Protein AF-D6WM98-F1 (afdb_monomer_lite)

Organism: Tribolium castaneum (NCBI:txid7070)

Structure (mmCIF, N/CA/C/O backbone):
data_AF-D6WM98-F1
#
_entry.id   AF-D6WM98-F1
#
loop_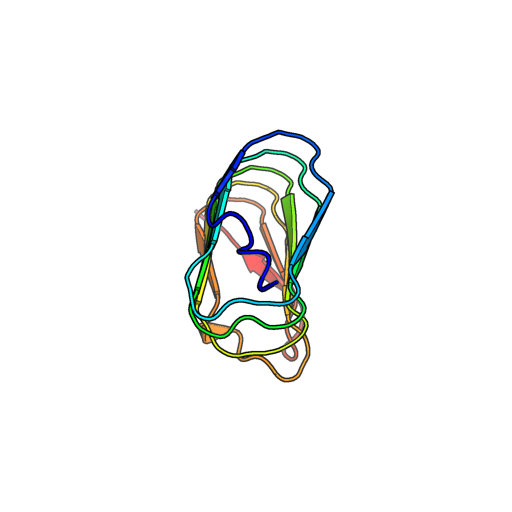
_atom_site.group_PDB
_atom_site.id
_atom_site.type_symbol
_atom_site.label_atom_id
_atom_site.label_alt_id
_atom_site.label_comp_id
_atom_site.label_asym_id
_atom_site.label_entity_id
_atom_site.label_seq_id
_atom_site.pdbx_PDB_ins_code
_atom_site.Cartn_x
_atom_site.Cartn_y
_atom_site.Cartn_z
_atom_site.occupancy
_atom_site.B_iso_or_equiv
_atom_site.auth_seq_id
_atom_site.auth_comp_id
_atom_site.auth_asym_id
_atom_site.auth_atom_id
_atom_site.pdbx_PDB_model_num
ATOM 1 N N . MET A 1 1 ? -16.480 22.474 -1.547 1.00 41.69 1 MET A N 1
ATOM 2 C CA . MET A 1 1 ? -16.014 21.724 -2.733 1.00 41.69 1 MET A CA 1
ATOM 3 C C . MET A 1 1 ? -15.356 20.438 -2.254 1.00 41.69 1 MET A C 1
ATOM 5 O O . MET A 1 1 ? -14.270 20.497 -1.699 1.00 41.69 1 MET A O 1
ATOM 9 N N . VAL A 1 2 ? -16.038 19.294 -2.360 1.00 49.09 2 VAL A N 1
ATOM 10 C CA . VAL A 1 2 ? -15.429 17.995 -2.026 1.00 49.09 2 VAL A CA 1
ATOM 11 C C . VAL A 1 2 ? -14.720 17.511 -3.284 1.00 49.09 2 VAL A C 1
ATOM 13 O O . VAL A 1 2 ? -15.372 17.097 -4.238 1.00 49.09 2 VAL A O 1
ATOM 16 N N . VAL A 1 3 ? -13.394 17.627 -3.323 1.00 53.47 3 VAL A N 1
ATOM 17 C CA . VAL A 1 3 ? -12.601 17.080 -4.427 1.00 53.47 3 VAL A CA 1
ATOM 18 C C . VAL A 1 3 ? -12.607 15.562 -4.277 1.00 53.47 3 VAL A C 1
ATOM 20 O O . VAL A 1 3 ? -12.028 15.019 -3.337 1.00 53.47 3 VAL A O 1
ATOM 23 N N . SER A 1 4 ? -13.319 14.872 -5.167 1.00 65.00 4 SER A N 1
ATOM 24 C CA . SER A 1 4 ? -13.292 13.412 -5.210 1.00 65.00 4 SER A CA 1
ATOM 25 C C . SER A 1 4 ? -11.927 12.970 -5.724 1.00 65.00 4 SER A C 1
ATOM 27 O O . SER A 1 4 ? -11.569 13.273 -6.861 1.00 65.00 4 SER A O 1
ATOM 29 N N . LEU A 1 5 ? -11.175 12.233 -4.908 1.00 70.00 5 LEU A N 1
ATOM 30 C CA . LEU A 1 5 ? -9.955 11.585 -5.377 1.00 70.00 5 LEU A CA 1
ATOM 31 C C . LEU A 1 5 ? -10.304 10.547 -6.460 1.00 70.00 5 LEU A C 1
ATOM 33 O O . LEU A 1 5 ? -11.323 9.854 -6.328 1.00 70.00 5 LEU A O 1
ATOM 37 N N . PRO A 1 6 ? -9.485 10.420 -7.518 1.00 78.50 6 PRO A N 1
ATOM 38 C CA . PRO A 1 6 ? -9.637 9.338 -8.474 1.00 78.50 6 PRO A CA 1
ATOM 39 C C . PRO A 1 6 ? -9.535 7.989 -7.760 1.00 78.50 6 PRO A C 1
ATOM 41 O O . PRO A 1 6 ? -8.676 7.778 -6.911 1.00 78.50 6 PRO A O 1
ATOM 44 N N . LEU A 1 7 ? -10.412 7.052 -8.118 1.00 86.12 7 LEU A N 1
ATOM 45 C CA . LEU A 1 7 ? -10.376 5.688 -7.573 1.00 86.12 7 LEU A CA 1
ATOM 46 C C . LEU A 1 7 ? -9.321 4.817 -8.260 1.00 86.12 7 LEU A C 1
ATOM 48 O O . LEU A 1 7 ? -8.985 3.745 -7.764 1.00 86.12 7 LEU A O 1
ATOM 52 N N . LYS A 1 8 ? -8.803 5.270 -9.406 1.00 93.12 8 LYS A N 1
ATOM 53 C CA . LYS A 1 8 ? -7.836 4.547 -10.222 1.00 93.12 8 LYS A CA 1
ATOM 54 C C . LYS A 1 8 ? -6.685 5.461 -10.624 1.00 93.12 8 LYS A C 1
ATOM 56 O O . LYS A 1 8 ? -6.922 6.532 -11.174 1.00 93.12 8 LYS A O 1
ATOM 61 N N . TYR A 1 9 ? -5.464 4.991 -10.409 1.00 94.75 9 TYR A N 1
ATOM 62 C CA . TYR A 1 9 ? -4.229 5.643 -10.837 1.00 94.75 9 TYR A CA 1
ATOM 63 C C . TYR A 1 9 ? -3.460 4.689 -11.750 1.00 94.75 9 TYR A C 1
ATOM 65 O O . TYR A 1 9 ? -3.308 3.512 -11.420 1.00 94.75 9 TYR A O 1
ATOM 73 N N . ILE A 1 10 ? -3.003 5.175 -12.905 1.00 96.69 10 ILE A N 1
ATOM 74 C CA . ILE A 1 10 ? -2.257 4.378 -13.884 1.00 96.69 10 ILE A CA 1
ATOM 75 C C . ILE A 1 10 ? -1.005 5.148 -14.298 1.00 96.69 10 ILE A C 1
ATOM 77 O O . ILE A 1 10 ? -1.116 6.285 -14.747 1.00 96.69 10 ILE A O 1
ATOM 81 N N . GLY A 1 11 ? 0.161 4.514 -14.196 1.00 96.88 11 GLY A N 1
ATOM 82 C CA . GLY A 1 11 ? 1.427 5.085 -14.656 1.00 96.88 11 GLY A CA 1
ATOM 83 C C . GLY A 1 11 ? 2.637 4.450 -13.979 1.00 96.88 11 GLY A C 1
ATOM 84 O O . GLY A 1 11 ? 2.554 3.983 -12.851 1.00 96.88 11 GLY A O 1
ATOM 85 N N . ASN A 1 12 ? 3.783 4.434 -14.652 1.00 97.44 12 ASN A N 1
ATOM 86 C CA . ASN A 1 12 ? 5.036 3.989 -14.035 1.00 97.44 12 ASN A CA 1
ATOM 87 C C . ASN A 1 12 ? 5.713 5.152 -13.300 1.00 97.44 12 ASN A C 1
ATOM 89 O O . ASN A 1 12 ? 5.496 6.309 -13.652 1.00 97.44 12 ASN A O 1
ATOM 93 N N . ASN A 1 13 ? 6.570 4.843 -12.324 1.00 97.81 13 ASN A N 1
ATOM 94 C CA . ASN A 1 13 ? 7.376 5.827 -11.584 1.00 97.81 13 ASN A CA 1
ATOM 95 C C . ASN A 1 13 ? 6.538 6.914 -10.880 1.00 97.81 13 ASN A C 1
ATOM 97 O O . ASN A 1 13 ? 6.987 8.044 -10.704 1.00 97.81 13 ASN A O 1
ATOM 101 N N . MET A 1 14 ? 5.292 6.597 -10.520 1.00 97.31 14 MET A N 1
ATOM 102 C CA . MET A 1 14 ? 4.421 7.535 -9.813 1.00 97.31 14 MET A CA 1
ATOM 103 C C . MET A 1 14 ? 4.807 7.636 -8.338 1.00 97.31 14 MET A C 1
ATOM 105 O O . MET A 1 14 ? 5.003 6.612 -7.685 1.00 97.31 14 MET A O 1
ATOM 109 N N . THR A 1 15 ? 4.763 8.853 -7.801 1.00 97.50 15 THR A N 1
ATOM 110 C CA . THR A 1 15 ? 4.776 9.106 -6.356 1.00 97.50 15 THR A CA 1
ATOM 111 C C . THR A 1 15 ? 3.385 9.549 -5.923 1.00 97.50 15 THR A C 1
ATOM 113 O O . THR A 1 15 ? 2.903 10.599 -6.347 1.00 97.50 15 THR A O 1
ATOM 116 N N . LEU A 1 16 ? 2.711 8.748 -5.097 1.00 94.31 16 LEU A N 1
ATOM 117 C CA . LEU A 1 16 ? 1.329 8.987 -4.678 1.00 94.31 16 LEU A CA 1
ATOM 118 C C . LEU A 1 16 ? 1.236 9.098 -3.159 1.00 94.31 16 LEU A C 1
ATOM 120 O O . LEU A 1 16 ? 1.710 8.232 -2.434 1.00 94.31 16 LEU A O 1
ATOM 124 N N . THR A 1 17 ? 0.553 10.134 -2.671 1.00 93.31 17 THR A N 1
ATOM 125 C CA . THR A 1 17 ? 0.137 10.231 -1.265 1.00 93.31 17 THR A CA 1
ATOM 126 C C . THR A 1 17 ? -1.382 10.270 -1.187 1.00 93.31 17 THR A C 1
ATOM 128 O O . THR A 1 17 ? -2.013 11.250 -1.578 1.00 93.31 17 THR A O 1
ATOM 131 N N . LEU A 1 18 ? -1.975 9.203 -0.662 1.00 89.81 18 LEU A N 1
ATOM 132 C CA . LEU A 1 18 ? -3.414 9.058 -0.496 1.00 89.81 18 LEU A CA 1
ATOM 133 C C . LEU A 1 18 ? -3.776 9.305 0.967 1.00 89.81 18 LEU A C 1
ATOM 135 O O . LEU A 1 18 ? -3.357 8.570 1.858 1.00 89.81 18 LEU A O 1
ATOM 139 N N . ALA A 1 19 ? -4.583 10.334 1.228 1.00 84.19 19 ALA A N 1
ATOM 140 C CA . ALA A 1 19 ? -5.062 10.636 2.580 1.00 84.19 19 ALA A CA 1
ATOM 141 C C . ALA A 1 19 ? -5.999 9.548 3.148 1.00 84.19 19 ALA A C 1
ATOM 143 O O . ALA A 1 19 ? -6.223 9.493 4.354 1.00 84.19 19 ALA A O 1
ATOM 144 N N . GLY A 1 20 ? -6.508 8.675 2.278 1.00 75.69 20 GLY A N 1
ATOM 145 C CA . GLY A 1 20 ? -7.532 7.685 2.575 1.00 75.69 20 GLY A CA 1
ATOM 146 C C . GLY A 1 20 ? -8.844 8.011 1.872 1.00 75.69 20 GLY A C 1
ATOM 147 O O . GLY A 1 20 ? -9.091 9.140 1.451 1.00 75.69 20 GLY A O 1
ATOM 148 N N . SER A 1 21 ? -9.682 6.996 1.699 1.00 71.25 21 SER A N 1
ATOM 149 C CA . SER A 1 21 ? -11.012 7.128 1.105 1.00 71.25 21 SER A CA 1
ATOM 150 C C . SER A 1 21 ? -11.967 6.147 1.763 1.00 71.25 21 SER A C 1
ATOM 152 O O . SER A 1 21 ? -11.552 5.132 2.324 1.00 71.25 21 SER A O 1
ATOM 154 N N . LYS A 1 22 ? -13.263 6.453 1.665 1.00 78.06 22 LYS A N 1
ATOM 155 C CA . LYS A 1 22 ? -14.357 5.528 1.994 1.00 78.06 22 LYS A CA 1
ATOM 156 C C . LYS A 1 22 ? -14.615 4.505 0.877 1.00 78.06 22 LYS A C 1
ATOM 158 O O . LYS A 1 22 ? -15.587 3.759 0.949 1.00 78.06 22 LYS A O 1
ATOM 163 N N . ARG A 1 23 ? -13.798 4.521 -0.177 1.00 85.75 23 ARG A N 1
ATOM 164 C CA . ARG A 1 23 ? -13.876 3.661 -1.359 1.00 85.75 23 ARG A CA 1
ATOM 165 C C . ARG A 1 23 ? -12.541 2.962 -1.577 1.00 85.75 23 ARG A C 1
ATOM 167 O O . ARG A 1 23 ? -11.518 3.401 -1.054 1.00 85.75 23 ARG A O 1
ATOM 174 N N . GLU A 1 24 ? -12.578 1.900 -2.363 1.00 89.19 24 GLU A N 1
ATOM 175 C CA . GLU A 1 24 ? -11.379 1.170 -2.751 1.00 89.19 24 GLU A CA 1
ATOM 176 C C . GLU A 1 24 ? -10.561 1.940 -3.789 1.00 89.19 24 GLU A C 1
ATOM 178 O O . GLU A 1 24 ? -11.118 2.647 -4.634 1.00 89.19 24 GLU A O 1
ATOM 183 N N . PHE A 1 25 ? -9.239 1.781 -3.731 1.00 91.25 25 PHE A N 1
ATOM 184 C CA . PHE A 1 25 ? -8.321 2.324 -4.730 1.00 91.25 25 PHE A CA 1
ATOM 185 C C . PHE A 1 25 ? -7.685 1.214 -5.562 1.00 91.25 25 PHE A C 1
ATOM 187 O O . PHE A 1 25 ? -7.294 0.171 -5.037 1.00 91.25 25 PHE A O 1
ATOM 194 N N . LEU A 1 26 ? -7.502 1.489 -6.851 1.00 95.06 26 LEU A N 1
ATOM 195 C CA . LEU A 1 26 ? -6.709 0.680 -7.766 1.00 95.06 26 LEU A CA 1
ATOM 196 C C . LEU A 1 26 ? -5.514 1.489 -8.269 1.00 95.06 26 LEU A C 1
ATOM 198 O O . LEU A 1 26 ? -5.676 2.542 -8.880 1.00 95.06 26 LEU A O 1
ATOM 202 N N . ILE A 1 27 ? -4.311 0.971 -8.063 1.00 96.19 27 ILE A N 1
ATOM 203 C CA . ILE A 1 27 ? -3.079 1.576 -8.563 1.00 96.19 27 ILE A CA 1
ATOM 204 C C . ILE A 1 27 ? -2.411 0.574 -9.495 1.00 96.19 27 ILE A C 1
ATOM 206 O O . ILE A 1 27 ? -2.189 -0.573 -9.113 1.00 96.19 27 ILE A O 1
ATOM 210 N N . VAL A 1 28 ? -2.116 0.996 -10.721 1.00 97.94 28 VAL A N 1
ATOM 211 C CA . VAL A 1 28 ? -1.468 0.162 -11.738 1.00 97.94 28 VAL A CA 1
ATOM 212 C C . VAL A 1 28 ? -0.209 0.861 -12.230 1.00 97.94 28 VAL A C 1
ATOM 214 O O . VAL A 1 28 ? -0.292 1.943 -12.807 1.00 97.94 28 VAL A O 1
ATOM 217 N N . GLY A 1 29 ? 0.952 0.251 -12.012 1.00 97.69 29 GLY A N 1
ATOM 218 C CA . GLY A 1 29 ? 2.221 0.891 -12.335 1.00 97.69 29 GLY A CA 1
ATOM 219 C C . GLY A 1 29 ? 3.434 0.230 -11.703 1.00 97.69 29 GLY A C 1
ATOM 220 O O . GLY A 1 29 ? 3.386 -0.218 -10.557 1.00 97.69 29 GLY A O 1
ATOM 221 N N . ASN A 1 30 ? 4.535 0.189 -12.448 1.00 98.12 30 ASN A N 1
ATOM 222 C CA . ASN A 1 30 ? 5.823 -0.276 -11.943 1.00 98.12 30 ASN A CA 1
ATOM 223 C C . ASN A 1 30 ? 6.613 0.874 -11.309 1.00 98.12 30 ASN A C 1
ATOM 225 O O . ASN A 1 30 ? 6.478 2.026 -11.730 1.00 98.12 30 ASN A O 1
ATOM 229 N N . ASN A 1 31 ? 7.501 0.539 -10.371 1.00 98.31 31 ASN A N 1
ATOM 230 C CA . ASN A 1 31 ? 8.396 1.484 -9.693 1.00 98.31 31 ASN A CA 1
ATOM 231 C C . ASN A 1 31 ? 7.652 2.641 -9.003 1.00 98.31 31 ASN A C 1
ATOM 233 O O . ASN A 1 31 ? 8.132 3.771 -8.994 1.00 98.31 31 ASN A O 1
ATOM 237 N N . CYS A 1 32 ? 6.449 2.400 -8.484 1.00 98.25 32 CYS A N 1
ATOM 238 C CA . CYS A 1 32 ? 5.689 3.439 -7.796 1.00 98.25 32 CYS A CA 1
ATOM 239 C C . CYS A 1 32 ? 6.100 3.539 -6.323 1.00 98.25 32 CYS A C 1
ATOM 241 O O . CYS A 1 32 ? 6.325 2.514 -5.679 1.00 98.25 32 CYS A O 1
ATOM 243 N N . ASP A 1 33 ? 6.104 4.754 -5.778 1.00 98.19 33 ASP A N 1
ATOM 244 C CA . ASP A 1 33 ? 6.191 5.012 -4.338 1.00 98.19 33 ASP A CA 1
ATOM 245 C C . ASP A 1 33 ? 4.829 5.508 -3.839 1.00 98.19 33 ASP A C 1
ATOM 247 O O . ASP A 1 33 ? 4.330 6.558 -4.255 1.00 98.19 33 ASP A O 1
ATOM 251 N N . ILE A 1 34 ? 4.166 4.698 -3.019 1.00 96.88 34 ILE A N 1
ATOM 252 C CA . ILE A 1 34 ? 2.771 4.889 -2.632 1.00 96.88 34 ILE A CA 1
ATOM 253 C C . ILE A 1 34 ? 2.691 4.991 -1.114 1.00 96.88 34 ILE A C 1
ATOM 255 O O . ILE A 1 34 ? 2.910 4.014 -0.400 1.00 96.88 34 ILE A O 1
ATOM 259 N N . LYS A 1 35 ? 2.268 6.153 -0.619 1.00 96.00 35 LYS A N 1
ATOM 260 C CA . LYS A 1 35 ? 1.9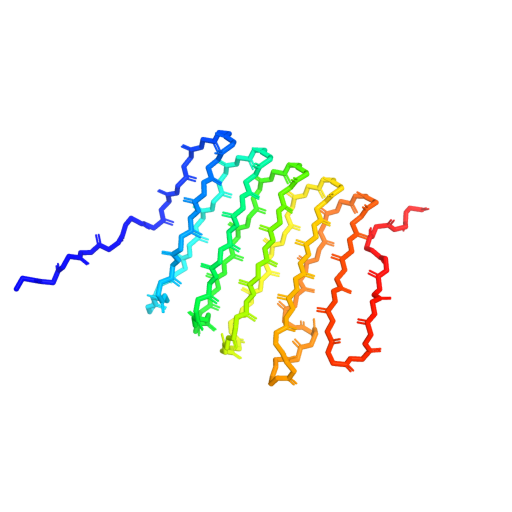85 6.389 0.796 1.00 96.00 35 LYS A CA 1
ATOM 261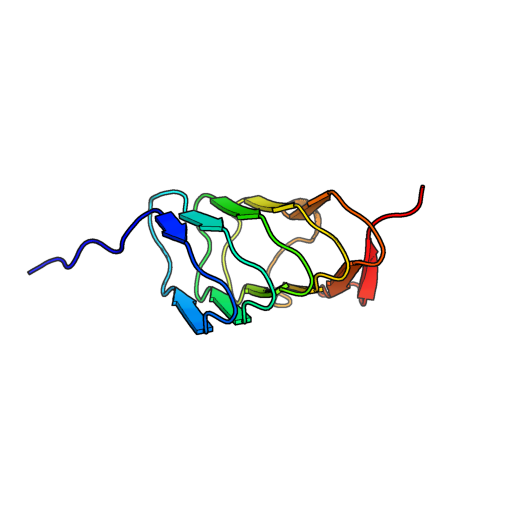 C C . LYS A 1 35 ? 0.490 6.525 1.037 1.00 96.00 35 LYS A C 1
ATOM 263 O O . LYS A 1 35 ? -0.170 7.393 0.470 1.00 96.00 35 LYS A O 1
ATOM 268 N N . ILE A 1 36 ? -0.047 5.700 1.923 1.00 93.38 36 ILE A N 1
ATOM 269 C CA . ILE A 1 36 ? -1.457 5.686 2.305 1.00 93.38 36 ILE A CA 1
ATOM 270 C C . ILE A 1 36 ? -1.550 6.084 3.771 1.00 93.38 36 ILE A C 1
ATOM 272 O O . ILE A 1 36 ? -1.114 5.353 4.657 1.00 93.38 36 ILE A O 1
ATOM 276 N N . LYS A 1 37 ? -2.139 7.250 4.043 1.00 92.94 37 LYS A N 1
ATOM 277 C CA . LYS A 1 37 ? -2.278 7.753 5.416 1.00 92.94 37 LYS A CA 1
ATOM 278 C C . LYS A 1 37 ? -3.300 6.951 6.221 1.00 92.94 37 LYS A C 1
ATOM 280 O O . LYS A 1 37 ? -3.062 6.691 7.393 1.00 92.94 37 LYS A O 1
ATOM 285 N N . ASN A 1 38 ? -4.414 6.559 5.600 1.00 91.38 38 ASN A N 1
ATOM 286 C CA . ASN A 1 38 ? -5.467 5.764 6.231 1.00 91.38 38 ASN A CA 1
ATOM 287 C C . ASN A 1 38 ? -6.146 4.833 5.210 1.00 91.38 38 ASN A C 1
ATOM 289 O O . ASN A 1 38 ? -6.749 5.308 4.244 1.00 91.38 38 ASN A O 1
ATOM 293 N N . ASN A 1 39 ? -6.075 3.517 5.422 1.00 91.38 39 ASN A N 1
ATOM 294 C CA . ASN A 1 39 ? -6.774 2.518 4.612 1.00 91.38 39 ASN A CA 1
ATOM 295 C C . ASN A 1 39 ? -8.011 1.964 5.338 1.00 91.38 39 ASN A C 1
ATOM 297 O O . ASN A 1 39 ? -7.900 1.074 6.181 1.00 91.38 39 ASN A O 1
ATOM 301 N N . SER A 1 40 ? -9.205 2.449 4.981 1.00 89.56 40 SER A N 1
ATOM 302 C CA . SER A 1 40 ? -10.456 2.044 5.648 1.00 89.56 40 SER A CA 1
ATOM 303 C C . SER A 1 40 ? -11.250 0.936 4.941 1.00 89.56 40 SER A C 1
ATOM 305 O O . SER A 1 40 ? -12.083 0.293 5.574 1.00 89.56 40 SER A O 1
ATOM 307 N N . LYS A 1 41 ? -11.032 0.717 3.637 1.00 90.81 41 LYS A N 1
ATOM 308 C CA . LYS A 1 41 ? -11.784 -0.264 2.832 1.00 90.81 41 LYS A CA 1
ATOM 309 C C . LYS A 1 41 ? -10.862 -1.284 2.197 1.00 90.81 41 LYS A C 1
ATOM 311 O O . LYS A 1 41 ? -10.787 -2.417 2.658 1.00 90.81 41 LYS A O 1
ATOM 316 N N . GLY A 1 42 ? -10.128 -0.861 1.181 1.00 91.81 42 GLY A N 1
ATOM 317 C CA . GLY A 1 42 ? -9.216 -1.742 0.491 1.00 91.81 42 GLY A CA 1
ATOM 318 C C . GLY A 1 42 ? -8.425 -1.020 -0.581 1.00 91.81 42 GLY A C 1
ATOM 319 O O . GLY A 1 42 ? -8.874 -0.021 -1.147 1.00 91.81 42 GLY A O 1
ATOM 320 N N . ILE A 1 43 ? -7.225 -1.514 -0.851 1.00 94.50 43 ILE A N 1
ATOM 321 C CA . ILE A 1 43 ? -6.361 -0.984 -1.902 1.00 94.50 43 ILE A CA 1
ATOM 322 C C . ILE A 1 43 ? -5.769 -2.156 -2.659 1.00 94.50 43 ILE A C 1
ATOM 324 O O . ILE A 1 43 ? -5.229 -3.087 -2.061 1.00 94.50 43 ILE A O 1
ATOM 328 N N . LYS A 1 44 ? -5.854 -2.084 -3.985 1.00 96.69 44 LYS A N 1
ATOM 329 C CA . LYS A 1 44 ? -5.209 -3.021 -4.892 1.00 96.69 44 LYS A CA 1
ATOM 330 C C . LYS A 1 44 ? -4.101 -2.310 -5.652 1.00 96.69 44 LYS A C 1
ATOM 332 O O . LYS A 1 44 ? -4.344 -1.314 -6.332 1.00 96.69 44 LYS A O 1
ATOM 337 N N . ILE A 1 45 ? -2.896 -2.848 -5.559 1.00 97.31 45 ILE A N 1
ATOM 338 C CA . ILE A 1 45 ? -1.721 -2.387 -6.286 1.00 97.31 45 ILE A CA 1
ATOM 339 C C . ILE A 1 45 ? -1.327 -3.488 -7.263 1.00 97.31 45 ILE A C 1
ATOM 341 O O . ILE A 1 45 ? -1.186 -4.643 -6.869 1.00 97.31 45 ILE A O 1
ATOM 345 N N . VAL A 1 46 ? -1.166 -3.136 -8.534 1.00 98.06 46 VAL A N 1
ATOM 346 C CA . VAL A 1 46 ? -0.689 -4.038 -9.584 1.00 98.06 46 VAL A CA 1
ATOM 347 C C . VAL A 1 46 ? 0.552 -3.428 -10.218 1.00 98.06 46 VAL A C 1
ATOM 349 O O . VAL A 1 46 ? 0.467 -2.405 -10.897 1.00 98.06 46 VAL A O 1
ATOM 352 N N . GLY A 1 47 ? 1.705 -4.047 -10.005 1.00 97.25 47 GLY A N 1
ATOM 353 C CA . GLY A 1 47 ? 2.968 -3.543 -10.524 1.00 97.25 47 GLY A CA 1
ATOM 354 C C . GLY A 1 47 ? 4.180 -4.136 -9.831 1.00 97.25 47 GLY A C 1
ATOM 355 O O . GLY A 1 47 ? 4.093 -4.643 -8.719 1.00 97.25 47 GLY A O 1
ATOM 356 N N . ASN A 1 48 ? 5.320 -4.081 -10.507 1.00 97.88 48 ASN A N 1
ATOM 357 C CA . ASN A 1 48 ? 6.588 -4.587 -10.002 1.00 97.88 48 ASN A CA 1
ATOM 358 C C . ASN A 1 48 ? 7.415 -3.467 -9.372 1.00 97.88 48 ASN A C 1
ATOM 360 O O . ASN A 1 48 ? 7.331 -2.314 -9.796 1.00 97.88 48 ASN A O 1
ATOM 364 N N . ASN A 1 49 ? 8.281 -3.836 -8.426 1.00 98.00 49 ASN A N 1
ATOM 365 C CA . ASN A 1 49 ? 9.256 -2.938 -7.801 1.00 98.00 49 ASN A CA 1
ATOM 366 C C . ASN A 1 49 ? 8.622 -1.678 -7.178 1.00 98.00 49 ASN A C 1
ATOM 368 O O . ASN A 1 49 ? 9.252 -0.630 -7.079 1.00 98.00 49 ASN A O 1
ATOM 372 N N . SER A 1 50 ? 7.349 -1.770 -6.792 1.00 98.25 50 SER A N 1
ATOM 373 C CA . SER A 1 50 ? 6.624 -0.671 -6.153 1.00 98.25 50 SER A CA 1
ATOM 374 C C . SER A 1 50 ? 6.702 -0.795 -4.634 1.00 98.25 50 SER A C 1
ATOM 376 O O . SER A 1 50 ? 6.595 -1.900 -4.088 1.00 98.25 50 SER A O 1
ATOM 378 N N . LYS A 1 51 ? 6.861 0.344 -3.964 1.00 98.31 51 LYS A N 1
ATOM 379 C CA . LYS A 1 51 ? 6.876 0.484 -2.510 1.00 98.31 51 LYS A CA 1
ATOM 380 C C . LYS A 1 51 ? 5.529 1.018 -2.035 1.00 98.31 51 LYS A C 1
ATOM 382 O O . LYS A 1 51 ? 4.990 1.960 -2.609 1.00 98.31 51 LYS A O 1
ATOM 387 N N . VAL A 1 52 ? 4.987 0.401 -0.992 1.00 97.50 52 VAL A N 1
ATOM 388 C CA . VAL A 1 52 ? 3.703 0.769 -0.396 1.00 97.50 52 VAL A CA 1
ATOM 389 C C . VAL A 1 52 ? 3.883 0.946 1.105 1.00 97.50 52 VAL A C 1
ATOM 391 O O . VAL A 1 52 ? 4.301 0.018 1.788 1.00 97.50 52 VAL A O 1
ATOM 394 N N . GLU A 1 53 ? 3.540 2.116 1.628 1.00 97.12 53 GLU A N 1
ATOM 395 C CA . GLU A 1 53 ? 3.507 2.412 3.062 1.00 97.12 53 GLU A CA 1
ATOM 396 C C . GLU A 1 53 ? 2.060 2.672 3.491 1.00 97.12 53 GLU A C 1
ATOM 398 O O . GLU A 1 53 ? 1.386 3.528 2.914 1.00 97.12 53 GLU A O 1
ATOM 403 N N . VAL A 1 54 ? 1.577 1.952 4.505 1.00 96.00 54 VAL A N 1
ATOM 404 C CA . VAL A 1 54 ? 0.242 2.147 5.084 1.00 96.00 54 VAL A CA 1
ATOM 405 C C . VAL A 1 54 ? 0.393 2.575 6.536 1.00 96.00 54 VAL A C 1
ATOM 407 O O . VAL A 1 54 ? 0.842 1.797 7.372 1.00 96.00 54 VAL A O 1
ATOM 410 N N . ALA A 1 55 ? 0.021 3.822 6.822 1.00 94.88 55 ALA A N 1
ATOM 411 C CA . ALA A 1 55 ? 0.261 4.443 8.121 1.00 94.88 55 ALA A CA 1
ATOM 412 C C . ALA A 1 55 ? -0.836 4.158 9.160 1.00 94.88 55 ALA A C 1
ATOM 414 O O . ALA A 1 55 ? -0.576 4.225 10.352 1.00 94.88 55 ALA A O 1
ATOM 415 N N . SER A 1 56 ? -2.073 3.885 8.736 1.00 93.38 56 SER A N 1
ATOM 416 C CA . SER A 1 56 ? -3.164 3.518 9.648 1.00 93.38 56 SER A CA 1
ATOM 417 C C . SER A 1 56 ? -4.315 2.829 8.914 1.00 93.38 56 SER A C 1
ATOM 419 O O . SER A 1 56 ? -4.406 2.884 7.680 1.00 93.38 56 SER A O 1
ATOM 421 N N . GLY A 1 57 ? -5.219 2.214 9.677 1.00 90.06 57 GLY A N 1
ATOM 422 C CA . GLY A 1 57 ? -6.468 1.639 9.185 1.00 90.06 57 GLY A CA 1
ATOM 423 C C . GLY A 1 57 ? -6.562 0.131 9.407 1.00 90.06 57 GLY A C 1
ATOM 424 O O . GLY A 1 57 ? -5.910 -0.426 10.281 1.00 90.06 57 GLY A O 1
ATOM 425 N N . GLY A 1 58 ? -7.405 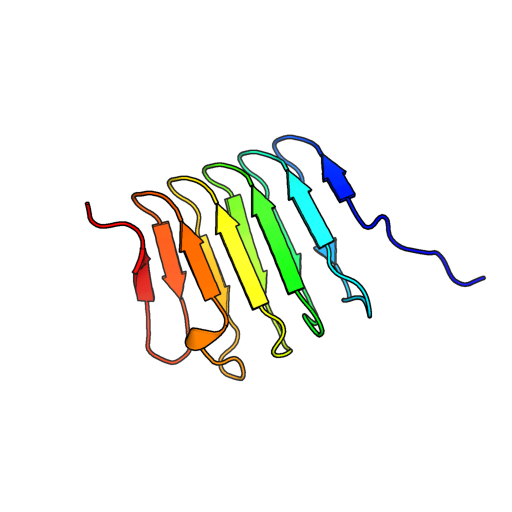-0.523 8.612 1.00 89.44 58 GLY A N 1
ATOM 426 C CA . GLY A 1 58 ? -7.660 -1.967 8.700 1.00 89.44 58 GLY A CA 1
ATOM 427 C C . GLY A 1 58 ? -8.291 -2.561 7.441 1.00 89.44 58 GLY A C 1
ATOM 428 O O . GLY A 1 58 ? -8.719 -3.711 7.446 1.00 89.44 58 GLY A O 1
ATOM 429 N N . GLY A 1 59 ? -8.379 -1.776 6.364 1.00 93.38 59 GLY A N 1
ATOM 430 C CA . GLY A 1 59 ? -8.811 -2.269 5.064 1.00 93.38 59 GLY A CA 1
ATOM 431 C C . GLY A 1 59 ? -7.800 -3.245 4.464 1.00 93.38 59 GLY A C 1
ATOM 432 O O . GLY A 1 59 ? -6.611 -3.217 4.792 1.00 93.38 59 GLY A O 1
ATOM 433 N N . SER A 1 60 ? -8.257 -4.075 3.531 1.00 95.06 60 SER A N 1
ATOM 434 C CA . SER A 1 60 ? -7.386 -5.042 2.861 1.00 95.06 60 SER A CA 1
ATOM 435 C C . SER A 1 60 ? -6.332 -4.348 1.994 1.00 95.06 60 SER A C 1
ATOM 437 O O . SER A 1 60 ? -6.612 -3.344 1.336 1.00 95.06 60 SER A O 1
ATOM 439 N N . VAL A 1 61 ? -5.132 -4.910 1.921 1.00 95.88 61 VAL A N 1
ATOM 440 C CA . VAL A 1 61 ? -4.082 -4.468 0.998 1.00 95.88 61 VAL A CA 1
ATOM 441 C C . VAL A 1 61 ? -3.725 -5.642 0.106 1.00 95.88 61 VAL A C 1
ATOM 443 O O . VAL A 1 61 ? -3.196 -6.648 0.571 1.00 95.88 61 VAL A O 1
ATOM 446 N N . ILE A 1 62 ? -4.019 -5.521 -1.183 1.00 97.25 62 ILE A N 1
ATOM 447 C CA . ILE A 1 62 ? -3.698 -6.542 -2.175 1.00 97.25 62 ILE A CA 1
ATOM 448 C C . ILE A 1 62 ? -2.573 -6.000 -3.044 1.00 97.25 62 ILE A C 1
ATOM 450 O O . ILE A 1 62 ? -2.785 -5.086 -3.840 1.00 97.25 62 ILE A O 1
ATOM 454 N N . TYR A 1 63 ? -1.381 -6.570 -2.908 1.00 97.31 63 TYR A N 1
ATOM 455 C CA . TYR A 1 63 ? -0.254 -6.274 -3.782 1.00 97.31 63 TYR A CA 1
ATOM 456 C C . TYR A 1 63 ? -0.080 -7.409 -4.784 1.00 97.31 63 TYR A C 1
ATOM 458 O O . TYR A 1 63 ? 0.082 -8.560 -4.388 1.00 97.31 63 TYR A O 1
ATOM 466 N N . VAL A 1 64 ? -0.092 -7.089 -6.075 1.00 97.81 64 VAL A N 1
ATOM 467 C CA . VAL A 1 64 ? 0.149 -8.042 -7.160 1.00 97.81 64 VAL A CA 1
ATOM 468 C C . VAL A 1 64 ? 1.353 -7.582 -7.970 1.00 97.81 64 VAL A C 1
ATOM 470 O O . VAL A 1 64 ? 1.277 -6.594 -8.700 1.00 97.81 64 VAL A O 1
ATOM 473 N N . GLY A 1 65 ? 2.455 -8.314 -7.868 1.00 96.62 65 GLY A N 1
ATOM 474 C CA . GLY A 1 65 ? 3.678 -8.043 -8.611 1.00 96.62 65 GLY A CA 1
ATOM 475 C C . GLY A 1 65 ? 4.926 -8.548 -7.904 1.00 96.62 65 GLY A C 1
ATOM 476 O O . GLY A 1 65 ? 4.876 -9.076 -6.797 1.00 96.62 65 GLY A O 1
ATOM 477 N N . ASN A 1 66 ? 6.066 -8.396 -8.566 1.00 96.94 66 ASN A N 1
ATOM 478 C CA . ASN A 1 66 ? 7.347 -8.902 -8.089 1.00 96.94 66 ASN A CA 1
ATOM 479 C C . ASN A 1 66 ? 8.206 -7.788 -7.497 1.00 96.94 66 ASN A C 1
ATOM 481 O O . ASN A 1 66 ? 8.135 -6.640 -7.939 1.00 96.94 66 ASN A O 1
ATOM 485 N N . LYS A 1 67 ? 9.092 -8.146 -6.560 1.00 96.75 67 LYS A N 1
ATOM 486 C CA . LYS A 1 67 ? 10.088 -7.234 -5.959 1.00 96.75 67 LYS A CA 1
ATOM 487 C C . LYS A 1 67 ? 9.479 -6.015 -5.255 1.00 96.75 67 LYS A C 1
ATOM 489 O O . LYS A 1 67 ? 10.152 -5.019 -5.024 1.00 96.75 67 LYS A O 1
ATOM 494 N N . GLY A 1 68 ? 8.190 -6.077 -4.944 1.00 97.12 68 GLY A N 1
ATOM 495 C CA . GLY A 1 68 ? 7.488 -5.046 -4.197 1.00 97.12 68 GLY A CA 1
ATOM 496 C C . GLY A 1 68 ? 7.778 -5.088 -2.712 1.00 97.12 68 GLY A C 1
ATOM 497 O O . GLY A 1 68 ? 7.984 -6.167 -2.157 1.00 97.12 68 GLY A O 1
ATOM 498 N N . SER A 1 69 ? 7.691 -3.933 -2.064 1.00 97.50 69 SER A N 1
ATOM 499 C CA . SER A 1 69 ? 7.751 -3.834 -0.607 1.00 97.50 69 SER A CA 1
ATOM 500 C C . SER A 1 69 ? 6.470 -3.213 -0.072 1.00 97.50 69 SER A C 1
ATOM 502 O O . SER A 1 69 ? 6.001 -2.195 -0.577 1.00 97.50 69 SER A O 1
ATOM 504 N N . VAL A 1 70 ? 5.893 -3.839 0.947 1.00 97.44 70 VAL A N 1
ATOM 505 C CA . VAL A 1 70 ? 4.763 -3.298 1.702 1.00 97.44 70 VAL A CA 1
ATOM 506 C C . VAL A 1 70 ? 5.244 -3.061 3.130 1.00 97.44 70 VAL A C 1
ATOM 508 O O . VAL A 1 70 ? 5.890 -3.922 3.720 1.00 97.44 70 VAL A O 1
ATOM 511 N N . SER A 1 71 ? 4.964 -1.892 3.686 1.00 97.69 71 SER A N 1
ATOM 512 C CA . SER A 1 71 ? 5.279 -1.539 5.066 1.00 97.69 71 SER A CA 1
ATOM 513 C C . SER A 1 71 ? 4.007 -1.095 5.759 1.00 97.69 71 SER A C 1
ATOM 515 O O . SER A 1 71 ? 3.313 -0.201 5.274 1.00 97.69 71 SER A O 1
ATOM 517 N N . LEU A 1 72 ? 3.712 -1.723 6.888 1.00 97.00 72 LEU A N 1
ATOM 518 C CA . LEU A 1 72 ? 2.588 -1.376 7.740 1.00 97.00 72 LEU A CA 1
ATOM 519 C 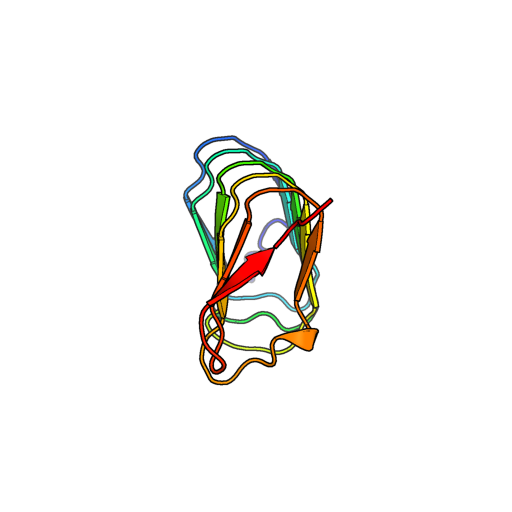C . LEU A 1 72 ? 3.100 -0.686 8.996 1.00 97.00 72 LEU A C 1
ATOM 521 O O . LEU A 1 72 ? 4.101 -1.110 9.576 1.00 97.00 72 LEU A O 1
ATOM 525 N N . ASP A 1 73 ? 2.388 0.347 9.423 1.00 95.38 73 ASP A N 1
ATOM 526 C CA . ASP A 1 73 ? 2.544 0.886 10.767 1.00 95.38 73 ASP A CA 1
ATOM 527 C C . ASP A 1 73 ? 2.209 -0.170 11.837 1.00 95.38 73 ASP A C 1
ATOM 529 O O . ASP A 1 73 ? 1.439 -1.106 11.597 1.00 95.38 73 ASP A O 1
ATOM 533 N N . GLY A 1 74 ? 2.779 -0.013 13.035 1.00 91.06 74 GLY A N 1
ATOM 534 C CA . GLY A 1 74 ? 2.659 -0.988 14.119 1.00 91.06 74 GLY A CA 1
ATOM 535 C C . GLY A 1 74 ? 1.230 -1.219 14.623 1.00 91.06 74 GLY A C 1
ATOM 536 O O . GLY A 1 74 ? 0.964 -2.237 15.257 1.00 91.06 74 GLY A O 1
ATOM 537 N N . SER A 1 75 ? 0.303 -0.309 14.326 1.00 92.31 75 SER A N 1
ATOM 538 C CA . SER A 1 75 ? -1.118 -0.446 14.657 1.00 92.31 75 SER A CA 1
ATOM 539 C C . SER A 1 75 ? -1.899 -1.401 13.739 1.00 92.31 75 SER A C 1
ATOM 541 O O . SER A 1 75 ? -3.018 -1.784 14.078 1.00 92.31 75 SER A O 1
ATOM 543 N N . ILE A 1 76 ? -1.338 -1.797 12.591 1.00 94.75 76 ILE A N 1
ATOM 544 C CA . ILE A 1 76 ? -2.047 -2.559 11.556 1.00 94.75 76 ILE A CA 1
ATOM 545 C C . ILE A 1 76 ? -1.670 -4.041 11.626 1.00 94.75 76 ILE A C 1
ATOM 547 O O . ILE A 1 76 ? -0.495 -4.412 11.651 1.00 94.75 76 ILE A O 1
ATOM 551 N N . GLU A 1 77 ? -2.682 -4.907 11.594 1.00 94.19 77 GLU A N 1
ATOM 552 C CA . GLU A 1 77 ? -2.472 -6.350 11.536 1.00 94.19 77 GLU A CA 1
ATOM 553 C C . GLU A 1 77 ? -1.988 -6.798 10.159 1.00 94.19 77 GLU A C 1
ATOM 555 O O . GLU A 1 77 ? -2.561 -6.472 9.124 1.00 94.19 77 GLU A O 1
ATOM 560 N N . GLU A 1 78 ? -0.964 -7.640 10.145 1.00 94.00 78 GLU A N 1
ATOM 561 C CA . GLU A 1 78 ? -0.374 -8.187 8.925 1.00 94.00 78 GLU A CA 1
ATOM 562 C C . GLU A 1 78 ? -1.346 -9.042 8.092 1.00 94.00 78 GLU A C 1
ATOM 564 O O . GLU A 1 78 ? -1.212 -9.122 6.868 1.00 94.00 78 GLU A O 1
ATOM 569 N N . ALA A 1 79 ? -2.348 -9.645 8.740 1.00 93.44 79 ALA A N 1
ATOM 570 C CA . ALA A 1 79 ? -3.361 -10.481 8.098 1.00 93.44 79 ALA A CA 1
ATOM 571 C C . ALA A 1 79 ? -4.193 -9.734 7.037 1.00 93.44 79 ALA A C 1
ATOM 573 O O . ALA A 1 79 ? -4.785 -10.369 6.168 1.00 93.44 79 ALA A O 1
ATOM 574 N N . VAL A 1 80 ? -4.215 -8.395 7.061 1.00 94.31 80 VAL A N 1
ATOM 575 C CA . VAL A 1 80 ? -4.924 -7.598 6.044 1.00 94.31 80 VAL A CA 1
ATOM 576 C C . VAL A 1 80 ? -4.187 -7.561 4.702 1.00 94.31 80 VAL A C 1
ATOM 578 O O . VAL A 1 80 ? -4.755 -7.111 3.704 1.00 94.31 80 VAL A O 1
ATOM 581 N N . VAL A 1 81 ? -2.925 -8.007 4.656 1.00 95.75 81 VAL A N 1
ATOM 582 C CA . VAL A 1 81 ? -2.082 -7.940 3.460 1.00 95.75 81 VAL A CA 1
ATOM 583 C C . VAL A 1 81 ? -2.044 -9.273 2.729 1.00 95.75 81 VAL A C 1
ATOM 585 O O . VAL A 1 81 ? -1.433 -10.241 3.185 1.00 95.75 81 VAL A O 1
ATOM 588 N N . THR A 1 82 ? -2.580 -9.270 1.513 1.00 96.38 82 THR A N 1
ATOM 589 C CA . THR A 1 82 ? -2.380 -10.336 0.530 1.00 96.38 82 THR A CA 1
ATOM 590 C C . THR A 1 82 ? -1.322 -9.896 -0.476 1.00 96.38 82 THR A C 1
ATOM 592 O O . THR A 1 82 ? -1.523 -8.939 -1.224 1.00 96.38 82 THR A O 1
ATOM 595 N N . TYR A 1 83 ? -0.189 -10.594 -0.506 1.00 96.31 83 TYR A N 1
ATOM 596 C CA . TYR A 1 83 ? 0.877 -10.354 -1.477 1.00 96.31 83 TYR A CA 1
ATOM 597 C C . TYR A 1 83 ? 0.927 -11.507 -2.477 1.00 96.31 83 TYR A C 1
ATOM 599 O O . TYR A 1 83 ? 1.137 -12.653 -2.086 1.00 96.31 83 TYR A O 1
ATOM 607 N N . VAL A 1 84 ? 0.774 -11.199 -3.762 1.00 96.12 84 VAL A N 1
ATOM 608 C CA . VAL A 1 84 ? 0.825 -12.158 -4.866 1.00 96.12 84 VAL A CA 1
ATOM 609 C C . VAL A 1 84 ? 1.977 -11.786 -5.791 1.00 96.12 84 VAL A C 1
ATOM 611 O O . VAL A 1 84 ? 1.938 -10.761 -6.467 1.00 96.12 84 VAL A O 1
ATOM 614 N N . GLY A 1 85 ? 3.002 -12.630 -5.836 1.00 94.31 85 GLY A N 1
ATOM 615 C CA . GLY A 1 85 ? 4.200 -12.433 -6.649 1.00 94.31 85 GLY A CA 1
ATOM 616 C C . GLY A 1 85 ? 5.448 -12.893 -5.911 1.00 94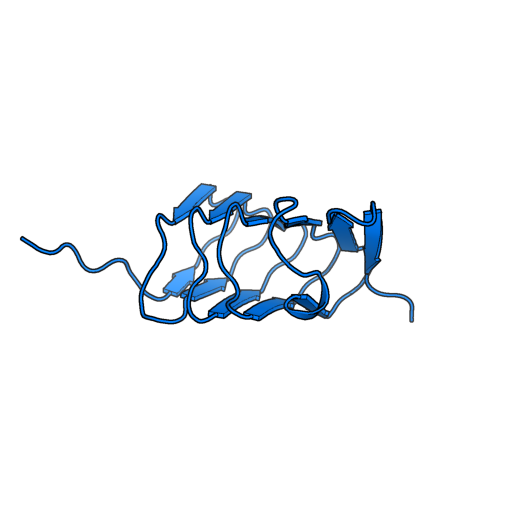.31 85 GLY A C 1
ATOM 617 O O . GLY A 1 85 ? 5.341 -13.466 -4.831 1.00 94.31 85 GLY A O 1
ATOM 618 N N . ASN A 1 86 ? 6.622 -12.645 -6.492 1.00 95.31 86 ASN A N 1
ATOM 619 C CA . ASN A 1 86 ? 7.898 -13.185 -6.021 1.00 95.31 86 ASN A CA 1
ATOM 620 C C . ASN A 1 86 ? 8.866 -12.105 -5.535 1.00 95.31 86 ASN A C 1
ATOM 622 O O . ASN A 1 86 ? 8.863 -10.973 -6.029 1.00 95.31 86 ASN A O 1
ATOM 626 N N . ASN A 1 87 ? 9.771 -12.496 -4.632 1.00 95.25 87 ASN A N 1
ATOM 627 C CA . ASN A 1 87 ? 10.844 -11.644 -4.105 1.00 95.25 87 ASN A CA 1
ATOM 628 C C . ASN A 1 87 ? 10.339 -10.356 -3.437 1.00 95.25 87 ASN A C 1
ATOM 630 O O . ASN A 1 87 ? 11.020 -9.332 -3.468 1.00 95.25 87 ASN A O 1
ATOM 634 N N . GLY A 1 88 ? 9.136 -10.392 -2.871 1.00 96.06 88 GLY A N 1
ATOM 635 C CA . GLY A 1 88 ? 8.567 -9.271 -2.144 1.00 96.06 88 GLY A CA 1
ATOM 636 C C . GLY A 1 88 ? 8.988 -9.232 -0.684 1.00 96.06 88 GLY A C 1
ATOM 637 O O . GLY A 1 88 ? 9.481 -10.219 -0.131 1.00 96.06 88 GLY A O 1
ATOM 638 N N . THR A 1 89 ? 8.715 -8.113 -0.026 1.00 97.00 89 THR A N 1
ATOM 639 C CA . THR A 1 89 ? 8.819 -7.993 1.430 1.00 97.00 89 THR A CA 1
ATOM 640 C C . THR A 1 89 ? 7.555 -7.384 2.017 1.00 97.00 89 THR A C 1
ATOM 642 O O . THR A 1 89 ? 6.938 -6.501 1.420 1.00 97.00 89 THR A O 1
ATOM 645 N N . LEU A 1 90 ? 7.172 -7.861 3.199 1.00 96.88 90 LEU A N 1
ATOM 646 C CA . LEU A 1 90 ? 6.239 -7.161 4.070 1.00 96.88 90 LEU A CA 1
ATOM 647 C C . LEU A 1 90 ? 6.954 -6.853 5.380 1.00 96.88 90 LEU A C 1
ATOM 649 O O . LEU A 1 90 ? 7.456 -7.770 6.023 1.00 96.88 90 LEU A O 1
ATOM 653 N N . SER A 1 91 ? 6.966 -5.584 5.770 1.00 97.12 91 SER A N 1
ATOM 654 C CA . SER A 1 91 ? 7.363 -5.142 7.103 1.00 97.12 91 SER A CA 1
ATOM 655 C C . SER A 1 91 ? 6.115 -4.841 7.927 1.00 97.12 91 SER A C 1
ATOM 657 O O . SER A 1 91 ? 5.246 -4.093 7.477 1.00 97.12 91 SER A O 1
ATOM 659 N N . SER A 1 92 ? 6.028 -5.417 9.121 1.00 96.00 92 SER A N 1
ATOM 660 C CA . SER A 1 92 ? 4.954 -5.196 10.094 1.00 96.00 92 SER A CA 1
ATOM 661 C C . SER A 1 92 ? 5.544 -5.073 11.506 1.00 96.00 92 SER A C 1
ATOM 663 O O . SER A 1 92 ? 6.760 -5.181 11.692 1.00 96.00 92 SER A O 1
ATOM 665 N N . LYS A 1 93 ? 4.694 -4.901 12.528 1.00 93.94 93 LYS A N 1
ATOM 666 C CA . LYS A 1 93 ? 5.118 -4.947 13.943 1.00 93.94 93 LYS A CA 1
ATOM 667 C C . LYS A 1 93 ? 5.846 -6.241 14.331 1.00 93.94 93 LYS A C 1
ATOM 669 O O . LYS A 1 93 ? 6.619 -6.239 15.281 1.00 93.94 93 LYS A O 1
ATOM 674 N N . ASN A 1 94 ? 5.614 -7.329 13.595 1.00 91.38 94 ASN A N 1
ATOM 675 C CA . ASN A 1 94 ? 6.218 -8.635 13.858 1.00 91.38 94 ASN A CA 1
ATOM 676 C C . ASN A 1 94 ? 7.596 -8.796 13.187 1.00 91.38 94 ASN A C 1
ATOM 678 O O . ASN A 1 94 ? 8.215 -9.853 13.299 1.00 91.38 94 ASN A O 1
ATOM 682 N N . GLY A 1 95 ? 8.078 -7.768 12.480 1.00 93.69 95 GLY A N 1
ATOM 683 C CA . GLY A 1 95 ? 9.324 -7.785 11.723 1.00 93.69 95 GLY A CA 1
ATOM 684 C C . GLY A 1 95 ? 9.097 -7.840 10.212 1.00 93.69 95 GLY A C 1
ATOM 685 O O . GLY A 1 95 ? 8.044 -7.460 9.700 1.00 93.69 95 GLY A O 1
ATOM 686 N N . VAL A 1 96 ? 10.119 -8.286 9.479 1.00 94.88 96 VAL A N 1
ATOM 687 C CA . VAL A 1 96 ? 10.098 -8.342 8.012 1.00 94.88 96 VAL A CA 1
ATOM 688 C C . VAL A 1 96 ? 9.938 -9.785 7.544 1.00 94.88 96 VAL A C 1
ATOM 690 O O . VAL A 1 96 ? 10.818 -10.613 7.781 1.00 94.88 96 VAL A O 1
ATOM 693 N N . ARG A 1 97 ? 8.866 -10.079 6.799 1.00 93.62 97 ARG A N 1
ATOM 694 C CA . ARG A 1 97 ? 8.717 -11.341 6.059 1.00 93.62 97 ARG A CA 1
ATOM 695 C C . ARG A 1 97 ? 9.064 -11.178 4.586 1.00 93.62 97 ARG A C 1
ATOM 697 O O . ARG A 1 97 ? 8.793 -10.148 3.964 1.00 93.62 97 ARG A O 1
ATOM 704 N N . ARG A 1 98 ? 9.596 -12.243 3.989 1.00 93.50 98 ARG A N 1
ATOM 705 C CA . ARG A 1 98 ? 9.698 -12.364 2.530 1.00 93.50 98 ARG A CA 1
ATOM 706 C C . ARG A 1 98 ? 8.389 -12.912 1.973 1.00 93.50 98 ARG A C 1
ATOM 708 O O . ARG A 1 98 ? 7.847 -13.880 2.496 1.00 93.50 98 ARG A O 1
ATOM 715 N N . CYS A 1 99 ? 7.892 -12.274 0.924 1.00 87.19 99 CYS A N 1
ATOM 716 C CA . CYS A 1 99 ? 6.658 -12.633 0.240 1.00 87.19 99 CYS A CA 1
ATOM 717 C C . CYS A 1 99 ? 6.994 -13.279 -1.103 1.00 87.19 99 CYS A C 1
ATOM 719 O O . CYS A 1 99 ? 7.851 -12.777 -1.834 1.00 87.19 99 CYS A O 1
ATOM 721 N N . GLY A 1 100 ? 6.308 -14.375 -1.420 1.00 72.62 100 GLY A N 1
ATOM 722 C CA . GLY A 1 100 ? 6.579 -15.135 -2.633 1.00 72.62 100 GLY A CA 1
ATOM 723 C C . GLY A 1 100 ? 7.730 -16.106 -2.456 1.00 72.62 100 GLY A C 1
ATOM 724 O O . GLY A 1 100 ? 8.892 -15.768 -2.683 1.00 72.62 100 GLY A O 1
ATOM 725 N N . LYS A 1 101 ? 7.375 -17.319 -2.047 1.00 57.06 101 LYS A N 1
ATOM 726 C CA . LYS A 1 101 ? 8.216 -18.503 -2.151 1.00 57.06 101 LYS A CA 1
ATOM 727 C C . LYS A 1 101 ? 7.388 -19.491 -2.969 1.00 57.06 101 LYS A C 1
ATOM 729 O O . LYS A 1 101 ? 6.382 -19.982 -2.464 1.00 57.06 101 LYS A O 1
ATOM 734 N N . LEU A 1 102 ? 7.730 -19.636 -4.248 1.00 46.53 102 LEU A N 1
ATOM 735 C CA . LEU A 1 102 ? 7.385 -20.844 -4.996 1.00 46.53 102 LEU A CA 1
ATOM 736 C C . LEU A 1 102 ? 8.286 -21.971 -4.489 1.00 46.53 102 LEU A C 1
ATOM 738 O O . LEU A 1 102 ? 9.475 -21.671 -4.221 1.00 46.53 102 LEU A O 1
#

pLDDT: mean 91.14, std 11.43, range [41.69, 98.31]

Radius of gyration: 12.71 Å; chains: 1; bounding box: 27×43×29 Å

Sequence (102 aa):
MVVSLPLKYIGNNMTLTLAGSKREFLIVGNNCDIKIKNNSKGIKIVGNNSKVEVASGGGSVIYVGNKGSVSLDGSIEEAVVTYVGNNGTLSSKNGVRRCGKL

Foldseek 3Di:
DPPDDDQEAEEECAEEEAQEDPDEHEYEYENYEYEYAEYAAEYEYAYECYEYEYEYYEHAYEYAYYNYEYEYHAHYDPVSYDYHYAQYWYQYVVGIDGDDDD

Secondary structure (DSSP, 8-state):
---PPPSEEE-SS-EEEE---SS-EEEE-SS-EEEES-BSSEEEEE-SS-EEEE-SB--EEEEESSS-EEEE-TTS-GGGEEEESSSEEEEETTEEEEE---